Protein AF-A0A2Z4MGK3-F1 (afdb_monomer)

InterPro domains:
  IPR010981 SinR repressor/SinI anti-repressor, dimerisation domain [PF08671] (11-36)
  IPR010981 SinR repressor/SinI anti-repressor, dimerisation domain [PS51500] (2-40)
  IPR036281 SinR repressor/SinI anti-repressor, dimerisation domain superfamily [SSF47406] (10-37)

Mean predicted aligned error: 11.89 Å

Stru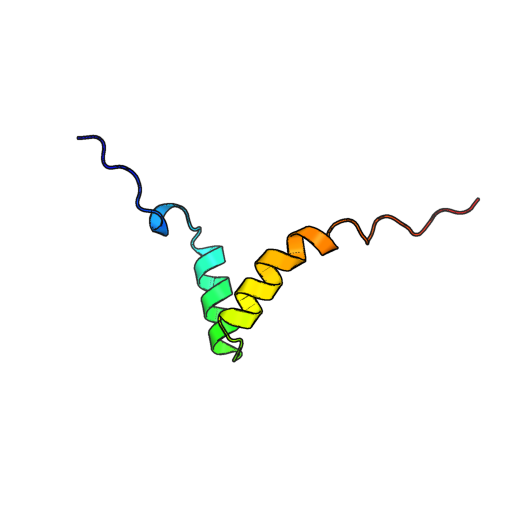cture (mmCIF, N/CA/C/O backbone):
data_AF-A0A2Z4MGK3-F1
#
_entry.id   AF-A0A2Z4MGK3-F1
#
loop_
_atom_site.group_PDB
_atom_site.id
_atom_site.type_symbol
_atom_site.label_atom_id
_atom_site.label_alt_id
_atom_site.label_comp_id
_atom_site.label_asym_id
_atom_site.label_entity_id
_atom_site.label_seq_id
_atom_site.pdbx_PDB_ins_code
_atom_site.Cartn_x
_atom_site.Cartn_y
_atom_site.Cartn_z
_atom_site.occupancy
_atom_site.B_iso_or_equiv
_atom_site.auth_seq_id
_atom_site.auth_comp_id
_atom_site.auth_asym_id
_atom_site.auth_atom_i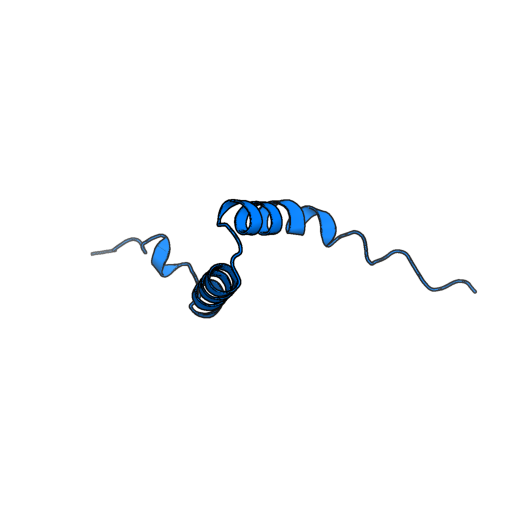d
_atom_site.pdbx_PDB_model_num
ATOM 1 N N . MET A 1 1 ? 8.369 14.887 -29.530 1.00 46.56 1 MET A N 1
ATOM 2 C CA . MET A 1 1 ? 7.636 15.450 -28.375 1.00 46.56 1 MET A CA 1
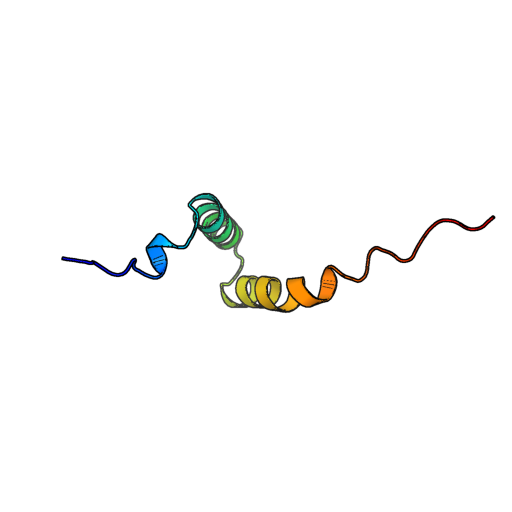ATOM 3 C C . MET A 1 1 ? 8.075 14.656 -27.155 1.00 46.56 1 MET A C 1
ATOM 5 O O . MET A 1 1 ? 7.937 13.443 -27.185 1.00 46.56 1 MET A O 1
ATOM 9 N N . LYS A 1 2 ? 8.725 15.277 -26.163 1.00 49.25 2 LYS A N 1
ATOM 10 C CA . LYS A 1 2 ? 9.164 14.582 -24.942 1.00 49.25 2 LYS A CA 1
ATOM 11 C C . LYS A 1 2 ? 8.025 14.672 -23.926 1.00 49.25 2 LYS A C 1
ATOM 13 O O . LYS A 1 2 ? 7.879 15.700 -23.277 1.00 49.25 2 LYS A O 1
ATOM 18 N N . THR A 1 3 ? 7.171 13.658 -23.863 1.00 60.03 3 THR A N 1
ATOM 19 C CA . THR A 1 3 ? 6.130 13.558 -22.834 1.00 60.03 3 THR A CA 1
ATOM 20 C C . THR A 1 3 ? 6.799 13.143 -21.529 1.00 60.03 3 THR A C 1
ATOM 22 O O . THR A 1 3 ? 7.367 12.057 -21.444 1.00 60.03 3 THR A O 1
ATOM 25 N N . THR A 1 4 ? 6.806 14.028 -20.536 1.00 63.72 4 THR A N 1
ATOM 26 C CA . THR A 1 4 ? 7.248 13.704 -19.175 1.00 63.72 4 THR A CA 1
ATOM 27 C C . THR A 1 4 ? 6.365 12.588 -18.612 1.00 63.72 4 THR A C 1
ATOM 29 O O . THR A 1 4 ? 5.143 12.714 -18.728 1.00 63.72 4 THR A O 1
ATOM 32 N N . PRO A 1 5 ? 6.938 11.515 -18.033 1.00 67.62 5 PRO A N 1
ATOM 33 C CA . PRO A 1 5 ? 6.149 10.427 -17.470 1.00 67.62 5 PRO A CA 1
ATOM 34 C C . PRO A 1 5 ? 5.262 10.961 -16.347 1.00 67.62 5 PRO A C 1
ATOM 36 O O . PRO A 1 5 ? 5.679 11.799 -15.542 1.00 67.62 5 PRO A O 1
ATOM 39 N N . SER A 1 6 ? 4.019 10.494 -16.317 1.00 65.56 6 SER A N 1
ATOM 40 C CA . SER A 1 6 ? 3.070 10.851 -15.271 1.00 65.56 6 SER A CA 1
ATOM 41 C C . SER A 1 6 ? 3.547 10.231 -13.952 1.00 65.56 6 SER A C 1
ATOM 43 O O . SER A 1 6 ? 4.095 9.132 -13.971 1.00 65.56 6 SER A O 1
ATOM 45 N N . PRO A 1 7 ? 3.269 10.823 -12.779 1.00 66.06 7 PRO A N 1
ATOM 46 C CA . PRO A 1 7 ? 3.639 10.224 -11.488 1.00 66.06 7 PRO A CA 1
ATOM 47 C C . PRO A 1 7 ? 3.086 8.805 -11.281 1.00 66.06 7 PRO A C 1
ATOM 49 O O . PRO A 1 7 ? 3.647 8.012 -10.537 1.00 66.06 7 PRO A O 1
ATOM 52 N N . LYS A 1 8 ? 1.981 8.480 -11.962 1.00 62.16 8 LYS A N 1
ATOM 53 C CA . LYS A 1 8 ? 1.354 7.153 -11.965 1.00 62.16 8 LYS A CA 1
ATOM 54 C C . LYS A 1 8 ? 2.114 6.127 -12.809 1.00 62.16 8 LYS A C 1
ATOM 56 O O . LYS A 1 8 ? 2.003 4.944 -12.529 1.00 62.16 8 LYS A O 1
ATOM 61 N N . ASP A 1 9 ? 2.883 6.580 -13.798 1.00 66.69 9 ASP A N 1
ATOM 62 C CA . ASP A 1 9 ? 3.718 5.725 -14.650 1.00 66.69 9 ASP A CA 1
ATOM 63 C C . ASP A 1 9 ? 5.009 5.292 -13.931 1.00 66.69 9 ASP A C 1
ATOM 65 O O . ASP A 1 9 ? 5.728 4.431 -14.425 1.00 66.69 9 ASP A O 1
ATOM 69 N N . LEU A 1 10 ? 5.304 5.893 -12.770 1.00 72.56 10 LEU A N 1
ATOM 70 C CA . LEU A 1 10 ? 6.462 5.586 -11.927 1.00 72.56 10 LEU A CA 1
ATOM 71 C C . LEU A 1 10 ? 6.153 4.565 -10.819 1.00 72.56 10 LEU A C 1
ATOM 73 O O . LEU A 1 10 ? 7.065 4.172 -10.100 1.00 72.56 10 LEU A O 1
ATOM 77 N N . LEU A 1 11 ? 4.885 4.174 -10.639 1.00 79.88 11 LEU A N 1
ATOM 78 C CA . LEU A 1 11 ? 4.487 3.187 -9.635 1.00 79.88 11 LEU A CA 1
ATOM 79 C C . LEU A 1 11 ? 4.402 1.801 -10.270 1.00 79.88 11 LEU A C 1
ATOM 81 O O . LEU A 1 11 ? 3.627 1.588 -11.205 1.00 79.88 11 LEU A O 1
ATOM 85 N N . ASP A 1 12 ? 5.159 0.851 -9.725 1.00 88.56 12 ASP A N 1
ATOM 86 C CA . ASP A 1 12 ? 5.123 -0.525 -10.207 1.00 88.56 12 ASP A CA 1
ATOM 87 C C . ASP A 1 12 ? 3.761 -1.174 -9.948 1.00 88.56 12 ASP A C 1
ATOM 89 O O . ASP A 1 12 ? 3.081 -0.913 -8.949 1.00 88.56 12 ASP A O 1
ATOM 93 N N . LYS A 1 13 ? 3.374 -2.079 -10.851 1.00 88.50 13 LYS A N 1
ATOM 94 C CA . LYS A 1 13 ? 2.107 -2.822 -10.765 1.00 88.50 13 LYS A CA 1
ATOM 95 C C . LYS A 1 13 ? 1.970 -3.585 -9.449 1.00 88.50 13 LYS A C 1
ATOM 97 O O . LYS A 1 13 ? 0.889 -3.597 -8.873 1.00 88.50 13 LYS A O 1
ATOM 102 N N . GLU A 1 14 ? 3.065 -4.151 -8.951 1.00 91.12 14 GLU A N 1
ATOM 103 C CA . GLU A 1 14 ? 3.076 -4.897 -7.690 1.00 91.12 14 GLU A CA 1
ATOM 104 C C . GLU A 1 14 ? 2.747 -4.001 -6.489 1.00 91.12 14 GLU A C 1
ATOM 106 O O . GLU A 1 14 ? 1.969 -4.397 -5.623 1.00 91.12 14 GLU A O 1
ATOM 111 N N . TRP A 1 15 ? 3.246 -2.760 -6.468 1.00 90.62 15 TRP A N 1
ATOM 112 C CA . TRP A 1 15 ? 2.897 -1.788 -5.428 1.00 90.62 15 TRP A CA 1
ATOM 113 C C . TRP A 1 15 ? 1.422 -1.397 -5.493 1.00 90.62 15 TRP A C 1
ATOM 115 O O . TRP A 1 15 ? 0.759 -1.302 -4.460 1.00 90.62 15 TRP A O 1
ATOM 125 N N . ILE A 1 16 ? 0.881 -1.209 -6.697 1.00 91.25 16 ILE A N 1
ATOM 126 C CA . ILE A 1 16 ? -0.543 -0.905 -6.886 1.00 91.25 16 ILE A CA 1
ATOM 127 C C . ILE A 1 16 ? -1.408 -2.055 -6.354 1.00 91.25 16 ILE A C 1
ATOM 129 O O . ILE A 1 16 ? -2.336 -1.813 -5.576 1.00 91.25 16 ILE A O 1
ATOM 133 N N . ASP A 1 17 ? -1.085 -3.297 -6.717 1.00 94.19 17 ASP A N 1
ATOM 134 C CA . ASP A 1 17 ? -1.811 -4.485 -6.259 1.00 94.19 17 ASP A CA 1
ATOM 135 C C . ASP A 1 17 ? -1.706 -4.681 -4.741 1.00 94.19 17 ASP A C 1
ATOM 137 O O . ASP A 1 17 ? -2.696 -5.042 -4.092 1.00 94.19 17 ASP A O 1
ATOM 141 N N . LEU A 1 18 ? -0.549 -4.368 -4.149 1.00 93.19 18 LEU A N 1
ATOM 142 C CA . LEU A 1 18 ? -0.344 -4.410 -2.704 1.00 93.19 18 LEU A CA 1
ATOM 143 C C . LEU A 1 18 ? -1.257 -3.414 -1.975 1.00 93.19 18 LEU A C 1
ATOM 145 O O . LEU A 1 18 ? -1.979 -3.798 -1.051 1.00 93.19 18 LEU A O 1
ATOM 149 N N . ILE A 1 19 ? -1.299 -2.154 -2.427 1.00 93.25 19 ILE A N 1
ATOM 150 C CA . ILE A 1 19 ? -2.174 -1.130 -1.833 1.00 93.25 19 ILE A CA 1
ATOM 151 C C . ILE A 1 19 ? -3.653 -1.496 -2.010 1.00 93.25 19 ILE A C 1
ATOM 153 O O . ILE A 1 19 ? -4.455 -1.327 -1.088 1.00 93.25 19 ILE A O 1
ATOM 157 N N . LEU A 1 20 ? -4.038 -2.027 -3.174 1.00 94.31 20 LEU A N 1
ATOM 158 C CA . LEU A 1 20 ? -5.410 -2.482 -3.411 1.00 94.31 20 LEU A CA 1
ATOM 159 C C . LEU A 1 20 ? -5.797 -3.642 -2.490 1.00 94.31 20 LEU A C 1
ATOM 161 O O . LEU A 1 20 ? -6.924 -3.678 -1.992 1.00 94.31 20 LEU A O 1
ATOM 165 N N . THR A 1 21 ? -4.878 -4.572 -2.244 1.00 96.06 21 THR A N 1
ATOM 166 C CA . THR A 1 21 ? -5.092 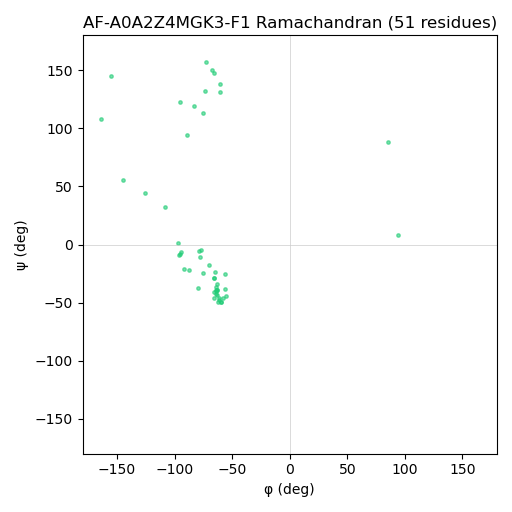-5.704 -1.337 1.00 96.06 21 THR A CA 1
ATOM 167 C C . THR A 1 21 ? -5.256 -5.232 0.104 1.00 96.06 21 THR A C 1
ATOM 169 O O . THR A 1 21 ? -6.234 -5.606 0.751 1.00 96.06 21 THR A O 1
ATOM 172 N N . ALA A 1 22 ? -4.391 -4.3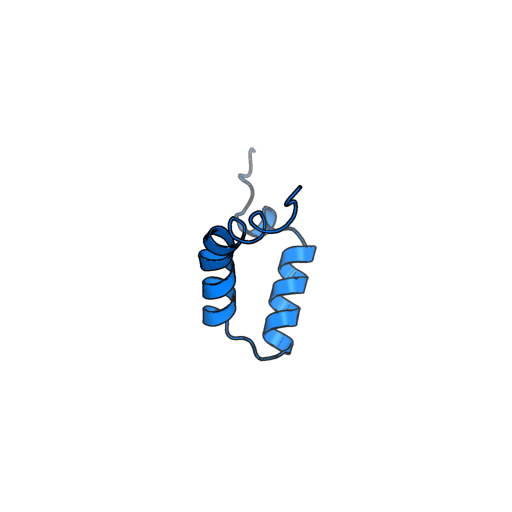28 0.569 1.00 95.69 22 ALA A N 1
ATOM 173 C CA . ALA A 1 22 ? -4.503 -3.709 1.889 1.00 95.69 22 ALA A CA 1
ATOM 174 C C . ALA A 1 22 ? -5.871 -3.029 2.088 1.00 95.69 22 ALA A C 1
ATOM 176 O O . ALA A 1 22 ? -6.546 -3.247 3.094 1.00 95.69 22 ALA A O 1
ATOM 177 N N . ARG A 1 23 ? -6.350 -2.290 1.077 1.00 95.81 23 ARG A N 1
ATOM 178 C CA . ARG A 1 23 ? -7.691 -1.684 1.115 1.00 95.81 23 ARG A CA 1
ATOM 179 C C . ARG A 1 23 ? -8.817 -2.716 1.179 1.00 95.81 23 ARG A C 1
ATOM 181 O O . ARG A 1 23 ? -9.793 -2.494 1.890 1.00 95.81 23 ARG A O 1
ATOM 188 N N . LYS A 1 24 ? -8.707 -3.837 0.457 1.00 96.50 24 LYS A N 1
ATOM 189 C CA . LYS A 1 24 ? -9.691 -4.940 0.521 1.00 96.50 24 LYS A CA 1
ATOM 190 C C . LYS A 1 24 ? -9.719 -5.619 1.892 1.00 96.50 24 LYS A C 1
ATOM 192 O O . LYS A 1 24 ? -10.766 -6.118 2.284 1.00 96.50 24 LYS A O 1
ATOM 197 N N . MET A 1 25 ? -8.598 -5.613 2.611 1.00 95.31 25 MET A N 1
ATOM 198 C CA . MET A 1 25 ? -8.495 -6.111 3.987 1.00 95.31 25 MET A CA 1
ATOM 199 C C . MET A 1 25 ? -9.074 -5.140 5.028 1.00 95.31 25 MET A C 1
ATOM 201 O O . MET A 1 25 ? -9.157 -5.492 6.199 1.00 95.31 25 MET A O 1
ATOM 205 N N . GLY A 1 26 ? -9.501 -3.943 4.613 1.00 96.31 26 GLY 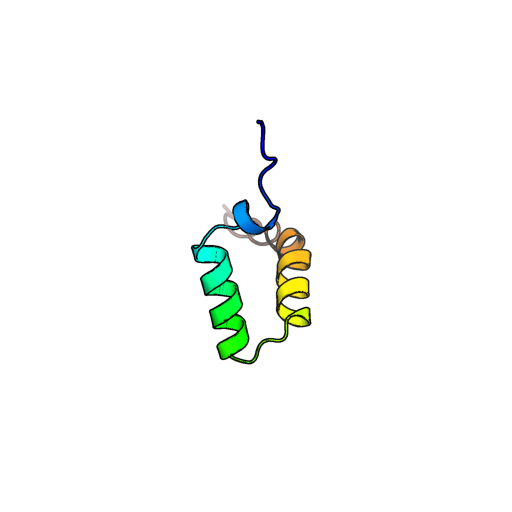A N 1
ATOM 206 C CA . GLY A 1 26 ? -10.094 -2.940 5.497 1.00 96.31 26 GLY A CA 1
ATOM 207 C C . GLY A 1 26 ? -9.106 -1.909 6.041 1.00 96.31 26 GLY A C 1
ATOM 208 O O . GLY A 1 26 ? -9.502 -1.106 6.878 1.00 96.31 26 GLY A O 1
ATOM 209 N N . LEU A 1 27 ? -7.860 -1.890 5.556 1.00 95.81 27 LEU A N 1
ATOM 210 C CA . LEU A 1 27 ? -6.889 -0.866 5.939 1.00 95.81 27 LEU A CA 1
ATOM 211 C C . LEU A 1 27 ? -7.229 0.474 5.279 1.00 95.81 27 LEU A C 1
ATOM 213 O O . LEU A 1 27 ? -7.474 0.560 4.066 1.00 95.81 27 LEU A O 1
ATOM 217 N N . SER A 1 28 ? -7.220 1.532 6.085 1.00 95.75 28 SER A N 1
ATOM 218 C CA . SER A 1 28 ? -7.371 2.905 5.614 1.00 95.75 28 SER A CA 1
ATOM 219 C C . SER A 1 28 ? -6.111 3.382 4.891 1.00 95.75 28 SER A C 1
ATOM 221 O O . SER A 1 28 ? -4.998 2.891 5.100 1.00 95.75 28 SER A O 1
ATOM 223 N N . ILE A 1 29 ? -6.272 4.383 4.024 1.00 92.62 29 ILE A N 1
ATOM 224 C CA . ILE A 1 29 ? -5.121 4.981 3.341 1.00 92.62 29 ILE A CA 1
ATOM 225 C C . 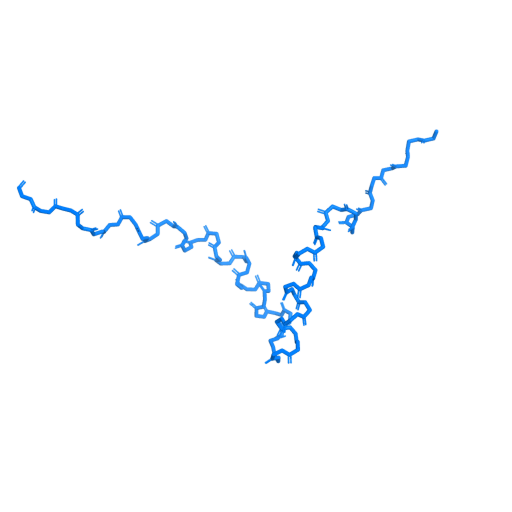ILE A 1 29 ? -4.201 5.695 4.343 1.00 92.62 29 ILE A C 1
ATOM 227 O O . ILE A 1 29 ? -2.992 5.749 4.138 1.00 92.62 29 ILE A O 1
ATOM 231 N N . GLU A 1 30 ? -4.752 6.200 5.447 1.00 95.25 30 GLU A N 1
ATOM 232 C CA . GLU A 1 30 ? -4.024 6.779 6.573 1.00 95.25 30 GLU A CA 1
ATOM 233 C C . GLU A 1 30 ? -3.061 5.771 7.204 1.00 95.25 30 GLU A C 1
ATOM 235 O O . GLU A 1 30 ? -1.885 6.094 7.347 1.00 95.25 30 GLU A O 1
ATOM 240 N N . GLU A 1 31 ? -3.532 4.561 7.515 1.00 92.38 31 GLU A N 1
ATOM 241 C CA . GLU A 1 31 ? -2.714 3.481 8.089 1.00 92.38 31 GLU A CA 1
ATOM 242 C C . GLU A 1 31 ? -1.615 3.034 7.126 1.00 92.38 31 GLU A C 1
ATOM 244 O O . GLU A 1 31 ? -0.460 2.883 7.520 1.00 92.38 31 GLU A O 1
ATOM 249 N N . ILE A 1 32 ? -1.951 2.894 5.842 1.00 93.31 32 ILE A N 1
ATOM 250 C CA . ILE A 1 32 ? -0.987 2.540 4.796 1.00 93.31 32 ILE A CA 1
ATOM 251 C C . ILE A 1 32 ? 0.102 3.614 4.681 1.00 93.31 32 ILE A C 1
ATOM 253 O O . ILE A 1 32 ? 1.287 3.292 4.641 1.00 93.31 32 ILE A O 1
ATOM 257 N N . ARG A 1 33 ? -0.270 4.901 4.653 1.00 92.50 33 ARG A 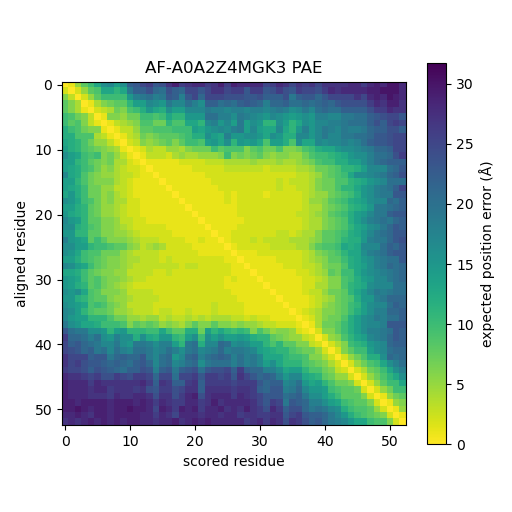N 1
ATOM 258 C CA . ARG A 1 33 ? 0.709 6.001 4.628 1.00 92.50 33 ARG A CA 1
ATOM 259 C C . ARG A 1 33 ? 1.551 6.027 5.893 1.00 92.50 33 ARG A C 1
ATOM 261 O O . ARG A 1 33 ? 2.754 6.230 5.795 1.00 92.50 33 ARG A O 1
ATOM 268 N N . PHE A 1 34 ? 0.929 5.840 7.055 1.00 92.94 34 PHE A N 1
ATOM 269 C CA . PHE A 1 34 ? 1.632 5.799 8.331 1.00 92.94 34 PHE A CA 1
ATOM 270 C C . PHE A 1 34 ? 2.685 4.691 8.327 1.00 92.94 34 PHE A C 1
ATOM 272 O O . PHE A 1 34 ? 3.836 4.953 8.654 1.00 92.94 34 PHE A O 1
ATOM 279 N N . PHE A 1 35 ? 2.327 3.494 7.857 1.00 91.31 35 PHE A N 1
ATOM 280 C CA . PHE A 1 35 ? 3.271 2.397 7.678 1.00 91.31 35 PHE A CA 1
ATOM 281 C C . PHE A 1 35 ? 4.397 2.758 6.704 1.00 91.31 35 PHE A C 1
ATOM 283 O O . PHE A 1 35 ? 5.558 2.611 7.053 1.00 91.31 35 PHE A O 1
ATOM 290 N N . LEU A 1 36 ? 4.092 3.286 5.516 1.00 89.06 36 LEU A N 1
ATOM 291 C CA . LEU A 1 36 ? 5.121 3.635 4.526 1.00 89.06 36 LEU A CA 1
ATOM 292 C C . LEU A 1 36 ? 6.085 4.729 5.016 1.00 89.06 36 LEU A C 1
ATOM 294 O O . LEU A 1 36 ? 7.263 4.696 4.672 1.00 89.06 36 LEU A O 1
ATOM 298 N N . VAL A 1 37 ? 5.600 5.680 5.820 1.00 89.06 37 VAL A N 1
ATOM 299 C CA . VAL A 1 37 ? 6.413 6.769 6.390 1.00 89.06 37 VAL A CA 1
ATOM 300 C C . VAL A 1 37 ? 7.216 6.304 7.607 1.00 89.06 37 VAL A C 1
ATOM 302 O O . VAL A 1 37 ? 8.360 6.716 7.769 1.00 89.06 37 VAL A O 1
ATOM 305 N N . ASN A 1 38 ? 6.655 5.441 8.457 1.00 85.56 38 ASN A N 1
ATOM 306 C CA . ASN A 1 38 ? 7.346 4.959 9.655 1.00 85.56 38 ASN A CA 1
ATOM 307 C C . ASN A 1 38 ? 8.210 3.719 9.406 1.00 85.56 38 ASN A C 1
ATOM 309 O O . ASN A 1 38 ? 9.146 3.480 10.164 1.00 85.56 38 ASN A O 1
ATOM 313 N N . SER A 1 39 ? 7.954 2.946 8.350 1.00 73.31 39 SER A N 1
ATOM 314 C CA . SER A 1 39 ? 8.744 1.756 8.011 1.00 73.31 39 SER A CA 1
ATOM 315 C C . SER A 1 39 ? 10.182 2.108 7.628 1.00 73.31 39 SER A C 1
ATOM 317 O O . SER A 1 39 ? 11.061 1.264 7.782 1.00 73.31 39 SER A O 1
ATOM 319 N N . SER A 1 40 ? 10.457 3.340 7.181 1.00 61.56 40 SER A N 1
ATOM 320 C CA . SER A 1 40 ? 11.835 3.805 6.977 1.00 61.56 40 SER A CA 1
ATOM 321 C C . SER A 1 40 ? 12.602 4.017 8.284 1.00 61.56 40 SER A C 1
ATOM 323 O O . SER A 1 40 ? 13.823 4.091 8.249 1.00 61.56 40 SER A O 1
ATOM 325 N N . LEU A 1 41 ? 11.909 4.127 9.424 1.00 58.44 41 LEU A N 1
ATOM 326 C CA . LEU A 1 41 ? 12.521 4.286 10.749 1.00 58.44 41 LEU A CA 1
ATOM 327 C C . LEU A 1 41 ? 12.754 2.946 11.461 1.00 58.44 41 LEU A C 1
ATOM 329 O O . LEU A 1 41 ? 13.576 2.885 12.363 1.00 58.44 41 LEU A O 1
ATOM 333 N N . SER A 1 42 ? 12.046 1.882 11.072 1.00 55.81 42 SER A N 1
ATOM 334 C CA . SER A 1 42 ? 12.072 0.583 11.771 1.00 55.81 42 SER A CA 1
ATOM 335 C C . SER A 1 42 ? 13.043 -0.435 11.161 1.00 55.81 42 SER A C 1
ATOM 337 O O . SER A 1 42 ? 13.278 -1.482 11.751 1.00 55.81 42 SER A O 1
ATOM 339 N N . PHE A 1 43 ? 13.622 -0.151 9.989 1.00 54.31 43 PHE A N 1
ATOM 340 C CA . PHE A 1 43 ? 14.520 -1.087 9.298 1.00 54.31 43 PHE A CA 1
ATOM 341 C C . PHE A 1 43 ? 15.954 -1.125 9.869 1.00 54.31 43 PHE A C 1
ATOM 343 O O . PHE A 1 43 ? 16.751 -1.953 9.434 1.00 54.31 43 PHE A O 1
ATOM 350 N N . ASP A 1 44 ? 16.284 -0.261 10.836 1.00 55.59 44 ASP A N 1
ATOM 351 C CA . ASP A 1 44 ? 17.597 -0.216 11.507 1.00 55.59 44 ASP A CA 1
ATOM 352 C C . ASP A 1 44 ? 17.643 -1.007 12.836 1.00 55.59 44 ASP A C 1
ATOM 354 O O . ASP A 1 44 ? 18.718 -1.205 13.398 1.00 55.59 44 ASP A O 1
ATOM 358 N N . GLU A 1 45 ? 16.509 -1.499 13.352 1.00 56.00 45 GLU A N 1
ATOM 359 C CA . GLU A 1 45 ? 16.427 -2.040 14.725 1.00 56.00 45 GLU A CA 1
ATOM 360 C C . GLU A 1 45 ? 16.551 -3.577 14.844 1.00 56.00 45 GLU A C 1
ATOM 362 O O . GLU A 1 45 ? 16.560 -4.101 15.952 1.00 56.00 45 GLU A O 1
ATOM 367 N N . GLU A 1 46 ? 16.746 -4.317 13.742 1.00 56.41 46 GLU A N 1
ATOM 368 C CA . GLU A 1 46 ? 16.992 -5.781 13.756 1.00 56.41 46 GLU A CA 1
ATOM 369 C C . GLU A 1 46 ? 18.445 -6.176 13.403 1.00 56.41 46 GLU A C 1
ATOM 371 O O . GLU A 1 46 ? 18.708 -7.232 12.828 1.00 56.41 46 GLU A O 1
ATOM 376 N N . LYS A 1 47 ? 19.438 -5.348 13.759 1.00 50.16 47 LYS A N 1
ATOM 377 C CA . LYS A 1 47 ? 20.861 -5.756 13.742 1.00 50.16 47 LYS A CA 1
ATOM 378 C C . LYS A 1 47 ? 21.545 -5.535 15.088 1.00 50.16 47 LYS A C 1
ATOM 380 O O . LYS A 1 47 ? 22.652 -5.004 15.166 1.00 50.16 47 LYS A O 1
ATOM 385 N N . SER A 1 48 ? 20.883 -5.909 16.174 1.00 56.28 48 SER A N 1
ATOM 386 C CA . SER A 1 48 ? 21.485 -5.903 17.509 1.00 56.28 48 SER A CA 1
ATOM 387 C C . SER A 1 48 ? 20.970 -7.063 18.348 1.00 56.28 48 SER A C 1
ATOM 389 O O . SER A 1 48 ? 20.477 -6.853 19.443 1.00 56.28 48 SER A O 1
ATOM 391 N N . ASP A 1 49 ? 21.104 -8.293 17.854 1.00 56.59 49 ASP A N 1
ATOM 392 C CA . ASP A 1 49 ? 21.370 -9.395 18.775 1.00 56.59 49 ASP A CA 1
A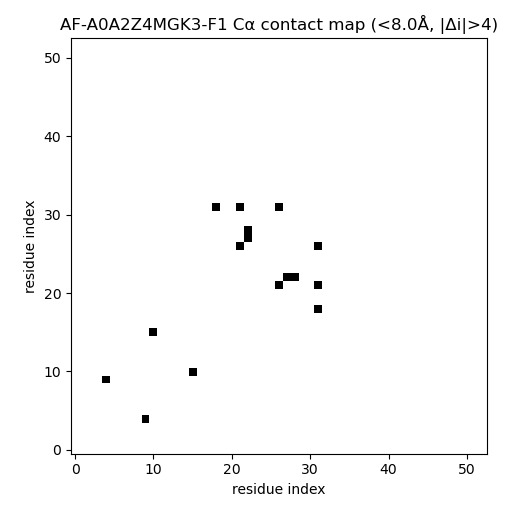TOM 393 C C . ASP A 1 49 ? 22.088 -10.564 18.087 1.00 56.59 49 ASP A C 1
ATOM 395 O O . ASP A 1 49 ? 21.831 -10.880 16.926 1.00 56.59 49 ASP A O 1
ATOM 399 N N . SER A 1 50 ? 22.965 -11.216 18.850 1.00 63.97 50 SER A N 1
ATOM 400 C CA . SER A 1 50 ? 23.753 -12.414 18.521 1.00 63.97 50 SER A CA 1
ATOM 401 C C . SER A 1 50 ? 25.092 -12.225 17.779 1.00 63.97 50 SER A C 1
ATOM 403 O O . SER A 1 50 ? 25.197 -12.354 16.561 1.00 63.97 50 SER A O 1
ATOM 405 N N . PHE A 1 51 ? 26.171 -12.025 18.545 1.00 53.66 51 PHE A N 1
ATOM 406 C CA . PHE A 1 51 ? 27.020 -13.161 18.939 1.00 53.66 51 PHE A CA 1
ATOM 407 C C . PHE A 1 51 ? 27.935 -12.761 20.109 1.00 53.66 51 PHE A C 1
ATOM 409 O O . PHE A 1 51 ? 28.884 -11.996 19.949 1.00 53.66 51 PHE A O 1
ATOM 416 N N . GLU A 1 52 ? 27.617 -13.293 21.285 1.00 65.19 52 GLU A N 1
ATOM 417 C CA . GLU A 1 52 ? 28.500 -13.378 22.445 1.00 65.19 52 GLU A CA 1
ATOM 418 C C . GLU A 1 52 ? 29.390 -14.623 22.282 1.00 65.19 52 GLU A C 1
ATOM 420 O O . GLU A 1 52 ? 28.856 -15.733 22.201 1.00 65.19 52 GLU A O 1
ATOM 425 N N . ALA A 1 53 ? 30.716 -14.443 22.228 1.00 50.34 53 ALA A N 1
ATOM 426 C CA . ALA A 1 53 ? 31.728 -15.408 22.686 1.00 50.34 53 ALA A CA 1
ATOM 427 C C . ALA A 1 53 ? 33.101 -14.734 22.828 1.00 50.34 53 ALA A C 1
ATOM 429 O O . ALA A 1 53 ? 33.533 -14.067 21.858 1.00 50.34 53 ALA A O 1
#

Solvent-accessible surface area (backbone atoms only — not comparable to full-atom values): 3598 Å² total; per-residue (Å²): 133,87,78,76,80,52,81,72,76,73,56,55,69,68,58,53,53,50,55,52,49,43,44,74,75,68,50,50,72,66,59,53,48,49,46,67,66,48,50,76,70,57,75,73,73,85,80,79,80,88,85,91,130

Sequence (53 aa):
MKTTPSPKDLLDKEWIDLILTARKMGLSIEEIRFFLVNSSLSFDEEKSDSFEA

pLDDT: mean 76.87, std 17.29, range [46.56, 96.5]

Secondary structure (DSSP, 8-state):
---PPPGGGGS-HHHHHHHHHHHHTT--HHHHHHHHHHHHHHTTTTS------

Organism: Brevibacillus brevis (NCBI:txid1393)

Foldseek 3Di:
DDDDDDPVNVDDPVNVVVVVVCVVVVDDPVNVVVCVVCVVVVPPPPPPDDDDD

Radius of gyration: 17.5 Å; Cα contacts (8 Å, |Δi|>4): 8; chains: 1; bounding box: 42×31×51 Å